Protein AF-A0A7Y4HUN7-F1 (afdb_monomer_lite)

pLDDT: mean 90.28, std 6.77, range [68.38, 97.44]

Structure (mmCIF, N/CA/C/O backbone):
data_AF-A0A7Y4HUN7-F1
#
_entry.id   AF-A0A7Y4HUN7-F1
#
loop_
_atom_site.group_PDB
_atom_site.id
_atom_site.type_symbol
_atom_site.label_atom_id
_atom_site.label_alt_id
_atom_site.label_comp_id
_atom_site.label_asym_id
_atom_site.label_entity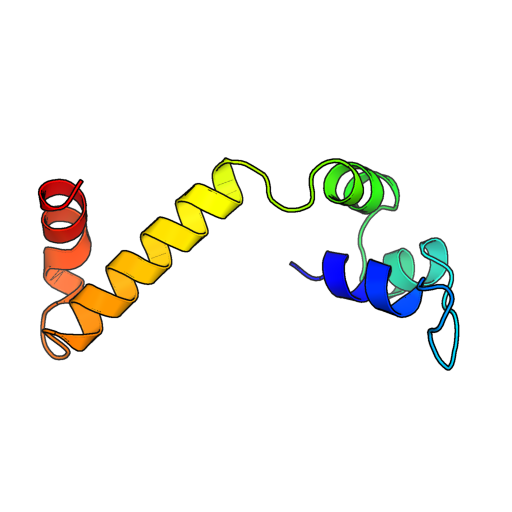_id
_atom_site.label_seq_id
_atom_site.pdbx_PDB_ins_code
_atom_site.Cartn_x
_atom_site.Cartn_y
_atom_site.Cartn_z
_atom_site.occupancy
_atom_site.B_iso_or_equiv
_atom_site.auth_seq_id
_atom_site.auth_comp_id
_atom_site.auth_asym_id
_atom_site.auth_atom_id
_atom_site.pdbx_PDB_model_num
ATOM 1 N N . MET A 1 1 ? 2.061 1.129 0.235 1.00 77.19 1 MET A N 1
ATOM 2 C CA . MET A 1 1 ? 0.735 1.540 0.763 1.00 77.19 1 MET A CA 1
ATOM 3 C C . MET A 1 1 ? 0.625 1.136 2.232 1.00 77.19 1 MET A C 1
ATOM 5 O O . MET A 1 1 ? 0.952 -0.001 2.531 1.00 77.19 1 MET A O 1
ATOM 9 N N . MET A 1 2 ? 0.183 2.021 3.142 1.00 90.25 2 MET A N 1
ATOM 10 C CA . MET A 1 2 ? 0.009 1.696 4.580 1.00 90.25 2 MET A CA 1
ATOM 11 C C . MET A 1 2 ? -1.396 1.177 4.949 1.00 90.25 2 MET A C 1
ATOM 13 O O . MET A 1 2 ? -1.652 0.847 6.102 1.00 90.25 2 MET A O 1
ATOM 17 N N . TYR A 1 3 ? -2.324 1.076 3.995 1.00 93.81 3 TYR A N 1
ATOM 18 C CA . TYR A 1 3 ? -3.677 0.576 4.262 1.00 93.81 3 TYR A CA 1
ATOM 19 C C . TYR A 1 3 ? -3.763 -0.892 4.739 1.00 93.81 3 TYR A C 1
ATOM 21 O O . TYR A 1 3 ? -4.606 -1.154 5.601 1.00 93.81 3 TYR A O 1
ATOM 29 N N . PRO A 1 4 ? -2.900 -1.836 4.294 1.00 94.69 4 PRO A N 1
ATOM 30 C CA . PRO A 1 4 ? -2.867 -3.193 4.852 1.00 94.69 4 PRO A CA 1
ATOM 31 C C . PRO A 1 4 ? -2.659 -3.218 6.370 1.00 94.69 4 PRO A C 1
ATOM 33 O O . PRO A 1 4 ? -3.381 -3.925 7.070 1.00 94.69 4 PRO A O 1
ATOM 36 N N . LEU A 1 5 ? -1.781 -2.351 6.885 1.00 94.62 5 LEU A N 1
ATOM 37 C CA . LEU A 1 5 ? -1.525 -2.214 8.319 1.00 94.62 5 LEU A CA 1
ATOM 38 C C . LEU A 1 5 ? -2.793 -1.821 9.092 1.00 94.62 5 LEU A C 1
ATOM 40 O O . LEU A 1 5 ? -3.055 -2.333 10.173 1.00 94.62 5 LEU A O 1
ATOM 44 N N . VAL A 1 6 ? -3.633 -0.941 8.538 1.00 96.19 6 VAL A N 1
ATOM 45 C CA . VAL A 1 6 ? -4.914 -0.571 9.173 1.00 96.19 6 VAL A CA 1
ATOM 46 C C . VAL A 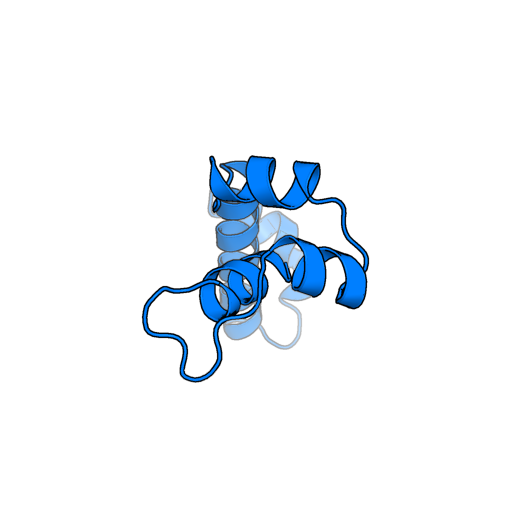1 6 ? -5.835 -1.770 9.305 1.00 96.19 6 VAL A C 1
ATOM 48 O O . VAL A 1 6 ? -6.497 -1.921 10.329 1.00 96.19 6 VAL A O 1
ATOM 51 N N . ARG A 1 7 ? -5.884 -2.609 8.266 1.00 95.50 7 ARG A N 1
ATOM 52 C CA . ARG A 1 7 ? -6.709 -3.816 8.250 1.00 95.50 7 ARG A CA 1
ATOM 53 C C . ARG A 1 7 ? -6.228 -4.817 9.297 1.00 95.50 7 ARG A C 1
ATOM 55 O O . ARG A 1 7 ? -7.059 -5.370 10.008 1.00 95.50 7 ARG A O 1
ATOM 62 N N . GLU A 1 8 ? -4.917 -5.005 9.408 1.00 96.25 8 GLU A N 1
ATOM 63 C CA . GLU A 1 8 ? -4.288 -5.877 10.408 1.00 96.25 8 GLU A CA 1
ATOM 64 C C . GLU A 1 8 ? -4.564 -5.389 11.834 1.00 96.25 8 GLU A C 1
ATOM 66 O O . GLU A 1 8 ? -5.020 -6.156 12.676 1.00 96.25 8 GLU A O 1
ATOM 71 N N . LEU A 1 9 ? -4.398 -4.091 12.097 1.00 96.69 9 LEU A N 1
ATOM 72 C CA . LEU A 1 9 ? -4.667 -3.505 13.413 1.00 96.69 9 LEU A CA 1
ATOM 73 C C . LEU A 1 9 ? -6.156 -3.548 13.805 1.00 96.69 9 LEU A C 1
ATOM 75 O O . LEU A 1 9 ? -6.489 -3.619 14.989 1.00 96.69 9 LEU A O 1
ATOM 79 N N . ALA A 1 10 ? -7.058 -3.496 12.823 1.00 96.25 10 ALA A N 1
ATOM 80 C CA . ALA A 1 10 ? -8.502 -3.586 13.035 1.00 96.25 10 ALA A CA 1
ATOM 81 C C . ALA A 1 10 ? -9.030 -5.034 13.069 1.00 96.25 10 ALA A C 1
ATOM 83 O O . ALA A 1 10 ? -10.229 -5.235 13.309 1.00 96.25 10 ALA A O 1
ATOM 84 N N . ALA A 1 11 ? -8.170 -6.027 12.812 1.00 96.94 11 ALA A N 1
ATOM 85 C CA . ALA A 1 11 ? -8.548 -7.430 12.715 1.00 96.94 11 ALA A CA 1
ATOM 86 C C . ALA A 1 11 ? -9.160 -7.945 14.023 1.00 96.94 11 ALA A C 1
ATOM 88 O O . ALA A 1 11 ? -8.926 -7.414 15.115 1.00 96.94 11 ALA A O 1
ATOM 89 N N . LYS A 1 12 ? -10.021 -8.967 13.919 1.00 95.56 12 LYS A N 1
ATOM 90 C CA . LYS A 1 12 ? -10.800 -9.400 15.084 1.00 95.56 12 LYS A CA 1
ATOM 91 C C . LYS A 1 12 ? -9.943 -10.048 16.170 1.00 95.56 12 LYS A C 1
ATOM 93 O O . LYS A 1 12 ? -10.265 -9.927 17.351 1.00 95.56 12 LYS A O 1
ATOM 98 N N . ASP A 1 13 ? -8.904 -10.709 15.709 1.00 95.75 13 ASP A N 1
ATOM 99 C CA . ASP A 1 13 ? -7.889 -11.501 16.381 1.00 95.75 13 ASP A CA 1
ATOM 100 C C . ASP A 1 13 ? -6.617 -10.704 16.703 1.00 95.75 13 ASP A C 1
ATOM 102 O O . ASP A 1 13 ? -5.687 -11.255 17.288 1.00 95.75 13 ASP A O 1
ATOM 106 N N . ALA A 1 14 ? -6.572 -9.407 16.373 1.00 94.50 14 ALA A N 1
ATOM 107 C CA . ALA A 1 14 ? -5.459 -8.548 16.755 1.00 94.50 14 ALA A CA 1
ATOM 108 C C . ALA A 1 14 ? -5.293 -8.542 18.292 1.00 94.50 14 ALA A C 1
ATOM 110 O O . ALA A 1 14 ? -6.281 -8.293 18.994 1.00 94.50 14 ALA A O 1
ATOM 111 N N . PRO A 1 15 ? -4.069 -8.745 18.831 1.00 95.12 15 PRO A N 1
ATOM 112 C CA . PRO A 1 15 ? -3.819 -8.746 20.278 1.00 95.12 15 PRO A CA 1
ATOM 113 C C . PRO A 1 15 ? -4.320 -7.477 20.972 1.00 95.12 15 PRO A C 1
ATOM 115 O O . PRO A 1 15 ? -4.839 -7.517 22.085 1.00 95.12 15 PRO A O 1
ATOM 118 N N . ILE A 1 16 ? -4.193 -6.345 20.277 1.00 94.56 16 ILE A N 1
ATOM 119 C CA . ILE A 1 16 ? -4.812 -5.072 20.625 1.00 94.56 16 ILE A CA 1
ATOM 120 C C . ILE A 1 16 ? -5.563 -4.605 19.387 1.00 94.56 16 ILE A C 1
ATOM 122 O O . ILE A 1 16 ? -4.955 -4.246 18.379 1.00 94.56 16 ILE A O 1
ATOM 126 N N . ARG A 1 17 ? -6.893 -4.594 19.464 1.00 96.25 17 ARG A N 1
ATOM 127 C CA . ARG A 1 17 ? -7.713 -4.109 18.359 1.00 96.25 17 ARG A CA 1
ATOM 128 C C . ARG A 1 17 ? -7.731 -2.585 18.336 1.00 96.25 17 ARG A C 1
ATOM 130 O O . ARG A 1 17 ? -8.246 -1.951 19.256 1.00 96.25 17 ARG A O 1
ATOM 137 N N . VAL A 1 18 ? -7.247 -2.004 17.244 1.00 96.81 18 VAL A N 1
ATOM 138 C CA . VAL A 1 18 ? -7.251 -0.556 17.024 1.00 96.81 18 VAL A CA 1
ATOM 139 C C . VAL A 1 18 ? -8.386 -0.184 16.064 1.00 96.81 18 VAL A C 1
ATOM 141 O O . VAL A 1 18 ? -8.484 -0.751 14.974 1.00 96.81 18 VAL A O 1
ATOM 144 N N . PRO A 1 19 ? -9.262 0.775 16.414 1.00 97.00 19 PRO A N 1
ATOM 145 C CA . PRO A 1 19 ? -10.285 1.243 15.489 1.00 97.00 19 PRO A CA 1
ATOM 146 C C . PRO A 1 19 ? -9.663 1.864 14.236 1.00 97.00 19 PRO A C 1
ATOM 148 O O . PRO A 1 19 ? -8.765 2.698 14.337 1.00 97.00 19 PRO A O 1
ATOM 151 N N . VAL A 1 20 ? -10.230 1.563 13.064 1.00 96.50 20 VAL A N 1
ATOM 152 C CA . VAL A 1 20 ? -9.826 2.143 11.765 1.00 96.50 20 VAL A CA 1
ATOM 153 C C . VAL A 1 20 ? -9.674 3.665 11.847 1.00 96.50 20 VAL A C 1
ATOM 155 O O . VAL A 1 20 ? -8.709 4.223 11.344 1.00 96.50 20 VAL A O 1
ATOM 158 N N . VAL A 1 21 ? -10.594 4.346 12.539 1.00 97.38 21 VAL A N 1
ATOM 159 C CA . VAL A 1 21 ? -10.572 5.809 12.716 1.00 97.38 21 VAL A CA 1
ATOM 160 C C . VAL A 1 21 ? -9.292 6.297 13.401 1.00 97.38 21 VAL A C 1
ATOM 162 O O . VAL A 1 21 ? -8.765 7.343 13.025 1.00 97.38 21 VAL A O 1
ATOM 165 N N . VAL A 1 22 ? -8.800 5.551 14.392 1.00 97.44 22 VAL A N 1
ATOM 166 C CA . VAL A 1 22 ? -7.587 5.885 15.145 1.00 97.44 22 VAL A CA 1
ATOM 167 C C . VAL A 1 22 ? -6.363 5.675 14.262 1.00 97.44 22 VAL A C 1
ATOM 169 O O . VAL A 1 22 ? -5.579 6.607 14.103 1.00 97.44 22 VAL A O 1
ATOM 172 N N . SER A 1 23 ? -6.245 4.514 13.612 1.00 97.00 23 SER A N 1
ATOM 173 C CA . SER A 1 23 ? -5.122 4.219 12.713 1.00 97.00 23 SER A CA 1
ATOM 174 C C . SER A 1 23 ? -5.054 5.204 11.543 1.00 97.00 23 SER A C 1
ATOM 176 O O . SER A 1 23 ? -3.989 5.748 11.272 1.00 97.00 23 SER A O 1
ATOM 178 N N . CYS A 1 24 ? -6.191 5.513 10.905 1.00 96.56 24 CYS A N 1
ATOM 179 C CA . CYS A 1 24 ? -6.285 6.532 9.855 1.00 96.56 24 CYS A CA 1
ATOM 180 C C . CYS A 1 24 ? -5.764 7.899 10.310 1.00 96.56 24 CYS A C 1
ATOM 182 O O . CYS A 1 24 ? -5.039 8.562 9.574 1.00 96.56 24 CYS A O 1
ATOM 184 N N . ARG A 1 25 ? -6.124 8.323 11.528 1.00 96.75 25 ARG A N 1
ATOM 185 C CA . ARG A 1 25 ? -5.689 9.609 12.079 1.00 96.75 25 ARG A CA 1
ATOM 186 C C . ARG A 1 25 ? -4.189 9.625 12.370 1.00 96.75 25 ARG A C 1
ATOM 188 O O . ARG A 1 25 ? -3.536 10.601 12.027 1.00 96.75 25 ARG A O 1
ATOM 195 N N . VAL A 1 26 ? -3.653 8.565 12.978 1.00 96.75 26 VAL A N 1
ATOM 196 C CA . VAL A 1 26 ? -2.218 8.454 13.302 1.00 96.75 26 VAL A CA 1
ATOM 197 C C . VAL A 1 26 ? -1.366 8.433 12.036 1.00 96.75 26 VAL A C 1
ATOM 199 O O . VAL A 1 26 ? -0.349 9.111 11.958 1.00 96.75 26 VAL A O 1
ATOM 202 N N . LEU A 1 27 ? -1.805 7.682 11.030 1.00 95.38 27 LEU A N 1
ATOM 203 C CA . LEU A 1 27 ? -1.080 7.502 9.775 1.00 95.38 27 LEU A CA 1
ATOM 204 C C . LEU A 1 27 ? -1.414 8.574 8.718 1.00 95.38 27 LEU A C 1
ATOM 206 O O . LEU A 1 27 ? -0.963 8.479 7.579 1.00 95.38 27 LEU A O 1
ATOM 210 N N . ASN A 1 28 ? -2.189 9.593 9.102 1.00 95.69 28 ASN A N 1
ATOM 211 C CA . ASN A 1 28 ? -2.519 10.772 8.306 1.00 95.69 28 ASN A CA 1
ATOM 212 C C . ASN A 1 28 ? -3.182 10.485 6.939 1.00 95.69 28 ASN A C 1
ATOM 214 O O . ASN A 1 28 ? -2.834 11.095 5.929 1.00 95.69 28 ASN A O 1
ATOM 218 N N . PHE A 1 29 ? -4.176 9.593 6.894 1.00 91.50 29 PHE A N 1
ATOM 219 C CA . PHE A 1 29 ? -5.056 9.429 5.726 1.00 91.50 29 PHE A CA 1
ATOM 220 C C . PHE A 1 29 ? -6.534 9.445 6.103 1.00 91.50 29 PHE A C 1
ATOM 222 O O . PHE A 1 29 ? -6.938 9.184 7.238 1.00 91.50 29 PHE A O 1
ATOM 229 N N . SER A 1 30 ? -7.380 9.757 5.122 1.00 95.81 30 SER A N 1
ATOM 230 C CA . SER A 1 30 ? -8.821 9.800 5.339 1.00 95.81 30 SER A CA 1
ATOM 231 C C . SER A 1 30 ? -9.404 8.392 5.508 1.00 95.81 30 SER A C 1
ATOM 233 O O . SER A 1 30 ? -8.965 7.419 4.890 1.00 95.81 30 SER A O 1
ATOM 235 N N . ARG A 1 31 ? -10.466 8.280 6.315 1.00 96.12 31 ARG A N 1
ATOM 236 C CA . ARG A 1 31 ? -11.250 7.036 6.421 1.00 96.12 31 ARG A CA 1
ATOM 237 C C . ARG A 1 31 ? -11.856 6.633 5.079 1.00 96.12 31 ARG A C 1
ATOM 239 O O . ARG A 1 31 ? -11.962 5.450 4.790 1.00 96.12 31 ARG A O 1
ATOM 246 N N . GLN A 1 32 ? -12.246 7.621 4.272 1.00 96.25 32 GLN A N 1
ATOM 247 C CA . GLN A 1 32 ? -12.794 7.400 2.937 1.00 96.25 32 GLN A CA 1
ATOM 248 C C . GLN A 1 32 ? -11.775 6.706 2.033 1.00 96.25 32 GLN A C 1
ATOM 250 O O . GLN A 1 32 ? -12.124 5.716 1.400 1.00 96.25 32 GLN A O 1
ATOM 255 N N . ALA A 1 33 ? -10.523 7.170 2.026 1.00 93.25 33 ALA A N 1
ATOM 256 C CA . ALA A 1 33 ? -9.461 6.555 1.239 1.00 93.25 33 ALA A CA 1
ATOM 257 C C . ALA A 1 33 ? -9.194 5.110 1.688 1.00 93.25 33 ALA A C 1
ATOM 259 O O . ALA A 1 33 ? -9.095 4.220 0.847 1.00 93.25 33 ALA A O 1
ATOM 260 N N . TYR A 1 34 ? -9.180 4.849 3.004 1.00 95.25 34 TYR A N 1
ATOM 261 C CA . TYR A 1 34 ? -9.064 3.480 3.516 1.00 95.25 34 TYR A CA 1
ATOM 262 C C . TYR A 1 34 ? -10.207 2.581 3.039 1.00 95.25 34 TYR A C 1
ATOM 264 O O . TYR A 1 34 ? -9.948 1.477 2.580 1.00 95.25 34 TYR A O 1
ATOM 272 N N . TYR A 1 35 ? -11.464 3.023 3.129 1.00 95.50 35 TYR A N 1
ATOM 273 C CA . TYR A 1 35 ? -12.591 2.183 2.715 1.00 95.50 35 TYR A CA 1
ATOM 274 C C . TYR A 1 35 ? -12.679 2.000 1.196 1.00 95.50 35 TYR A C 1
ATOM 276 O O . TYR A 1 35 ? -13.067 0.925 0.748 1.00 95.50 35 TYR A O 1
ATOM 284 N N . GLN A 1 36 ? -12.275 2.999 0.406 1.00 94.31 36 GLN A N 1
ATOM 285 C CA . GLN A 1 36 ? -12.122 2.851 -1.044 1.00 94.31 36 GLN A CA 1
ATOM 286 C C . GLN A 1 36 ? -11.078 1.784 -1.378 1.00 94.31 36 GLN A C 1
ATOM 288 O O . GLN A 1 36 ? -11.349 0.893 -2.178 1.00 94.31 36 GLN A O 1
ATOM 293 N N . TRP A 1 37 ? -9.922 1.827 -0.712 1.00 93.62 37 TRP A N 1
ATOM 294 C CA . TRP A 1 37 ? -8.912 0.782 -0.837 1.00 93.62 37 TRP A CA 1
ATOM 295 C C . TRP A 1 37 ? -9.434 -0.573 -0.341 1.00 93.62 37 TRP A C 1
ATOM 297 O O . TRP A 1 37 ? -9.270 -1.574 -1.018 1.00 93.62 37 TRP A O 1
ATOM 307 N N . ALA A 1 38 ? -10.121 -0.636 0.800 1.00 94.44 38 ALA A N 1
ATOM 308 C CA . ALA A 1 38 ? -10.605 -1.897 1.361 1.00 94.44 38 ALA A CA 1
ATOM 309 C C . ALA A 1 38 ? -11.629 -2.603 0.453 1.00 94.44 38 ALA A C 1
ATOM 311 O O . ALA A 1 38 ? -11.733 -3.827 0.499 1.00 94.44 38 ALA A O 1
ATOM 312 N N . ALA A 1 39 ? -12.366 -1.848 -0.370 1.00 95.12 39 ALA A N 1
ATOM 313 C CA . ALA A 1 39 ? -13.277 -2.391 -1.374 1.00 95.12 39 ALA A CA 1
ATOM 314 C C . ALA A 1 39 ? -12.544 -3.012 -2.578 1.00 95.12 39 ALA A C 1
ATOM 316 O O . ALA A 1 39 ? -13.061 -3.942 -3.191 1.00 95.12 39 ALA A O 1
ATOM 317 N N . ASN A 1 40 ? -11.351 -2.514 -2.908 1.00 93.81 40 ASN A N 1
ATOM 318 C CA . ASN A 1 40 ? -10.506 -3.036 -3.977 1.00 93.81 40 ASN A CA 1
ATOM 319 C C . ASN A 1 40 ? -9.017 -2.920 -3.589 1.00 93.81 40 ASN A C 1
ATOM 321 O O . ASN A 1 40 ? -8.336 -1.987 -4.022 1.00 93.81 40 ASN A O 1
ATOM 325 N N . PRO A 1 41 ? -8.514 -3.826 -2.728 1.00 89.81 41 PRO A N 1
ATOM 326 C CA . PRO A 1 41 ? -7.214 -3.660 -2.075 1.00 89.81 41 PRO A CA 1
ATOM 327 C C . PRO A 1 41 ? -6.018 -3.850 -3.012 1.00 89.81 41 PRO A C 1
ATOM 329 O O . PRO A 1 41 ? -4.905 -3.474 -2.644 1.00 89.81 41 PRO A O 1
ATOM 332 N N . VAL A 1 42 ? -6.250 -4.417 -4.199 1.00 90.56 42 VAL A N 1
ATOM 333 C CA . VAL A 1 42 ? -5.270 -4.547 -5.280 1.00 90.56 42 VAL A CA 1
ATOM 334 C C . VAL A 1 42 ? -5.941 -4.085 -6.579 1.00 90.56 42 VAL A C 1
ATOM 336 O O . VAL A 1 42 ? -6.492 -4.904 -7.317 1.00 90.56 42 VAL A O 1
ATOM 339 N N . PRO A 1 43 ? -5.970 -2.767 -6.847 1.00 86.62 43 PRO A N 1
ATOM 340 C CA . PRO A 1 43 ? -6.460 -2.242 -8.113 1.00 86.62 43 PRO A CA 1
ATOM 341 C C . PRO A 1 43 ? -5.678 -2.817 -9.297 1.00 86.62 43 PRO A C 1
ATOM 343 O O . PRO A 1 43 ? -4.494 -3.113 -9.168 1.00 86.62 43 PRO A O 1
ATOM 346 N N . ALA A 1 44 ? -6.309 -2.881 -10.475 1.00 90.88 44 ALA A N 1
ATOM 347 C CA . ALA A 1 44 ? -5.647 -3.322 -11.708 1.00 90.88 44 ALA A CA 1
ATOM 348 C C . ALA A 1 44 ? -4.339 -2.557 -11.970 1.00 90.88 44 ALA A C 1
ATOM 350 O O . ALA A 1 44 ? -3.328 -3.170 -12.285 1.00 90.88 44 ALA A O 1
ATOM 351 N N . ARG A 1 45 ? -4.334 -1.241 -11.725 1.00 88.81 45 ARG A N 1
ATOM 352 C CA . ARG A 1 45 ? -3.125 -0.417 -11.817 1.00 88.81 45 ARG A CA 1
ATOM 353 C C . ARG A 1 45 ? -2.004 -0.905 -10.894 1.00 88.81 45 ARG A C 1
ATOM 355 O O . ARG A 1 45 ? -0.880 -1.043 -11.351 1.00 88.81 45 ARG A O 1
ATOM 362 N N . ASP A 1 46 ? -2.293 -1.161 -9.619 1.00 89.56 46 ASP A N 1
ATOM 363 C CA . ASP A 1 46 ? -1.272 -1.611 -8.661 1.00 89.56 46 ASP A CA 1
ATOM 364 C C . ASP A 1 46 ? -0.770 -3.020 -9.019 1.00 89.56 46 ASP A C 1
ATOM 366 O O . ASP A 1 46 ? 0.400 -3.330 -8.809 1.00 89.56 46 ASP A O 1
ATOM 370 N N . TRP A 1 47 ? -1.637 -3.872 -9.581 1.00 90.94 47 TRP A N 1
ATOM 371 C CA . TRP A 1 47 ? -1.257 -5.193 -10.085 1.00 90.94 47 TRP A CA 1
ATOM 372 C C . TRP A 1 47 ? -0.319 -5.096 -11.295 1.00 90.94 47 TRP A C 1
ATOM 374 O O . TRP A 1 47 ? 0.722 -5.750 -11.320 1.00 90.94 47 TRP A O 1
ATOM 384 N N . GLU A 1 48 ? -0.656 -4.246 -12.268 1.00 93.62 48 GLU A N 1
ATOM 385 C CA . GLU A 1 48 ? 0.174 -3.976 -13.444 1.00 93.62 48 GLU A CA 1
ATOM 386 C C . GLU A 1 48 ? 1.519 -3.354 -13.051 1.00 93.62 48 GLU A C 1
ATOM 388 O O . GLU A 1 48 ? 2.558 -3.806 -13.526 1.00 93.62 48 GLU A O 1
ATOM 393 N N . GLU A 1 49 ? 1.522 -2.370 -12.146 1.00 92.12 49 GLU A N 1
ATOM 394 C CA . GLU A 1 49 ? 2.748 -1.753 -11.625 1.00 92.12 49 GLU A CA 1
ATOM 395 C C . GLU A 1 49 ? 3.620 -2.774 -10.886 1.00 92.12 49 GLU A C 1
ATOM 397 O O . GLU A 1 49 ? 4.830 -2.809 -11.099 1.00 92.12 49 GLU A O 1
ATOM 402 N N . ALA A 1 50 ? 3.031 -3.639 -10.055 1.00 92.44 50 ALA A N 1
ATOM 403 C CA . ALA A 1 50 ? 3.777 -4.690 -9.367 1.00 92.44 50 ALA A CA 1
ATOM 404 C C . ALA A 1 50 ? 4.404 -5.687 -10.351 1.00 92.44 50 ALA A C 1
ATOM 406 O O . ALA A 1 50 ? 5.561 -6.068 -10.180 1.00 92.44 50 ALA A O 1
ATOM 407 N N . HIS A 1 51 ? 3.668 -6.089 -11.392 1.00 91.94 51 HIS A N 1
ATOM 408 C CA . HIS A 1 51 ? 4.198 -6.978 -12.421 1.00 91.94 51 HIS A CA 1
ATOM 409 C C . HIS A 1 51 ? 5.337 -6.312 -13.202 1.00 91.94 51 HIS A C 1
ATOM 411 O O . HIS A 1 51 ? 6.397 -6.910 -13.347 1.00 91.94 51 HIS A O 1
ATOM 417 N N . LEU A 1 52 ? 5.163 -5.048 -13.599 1.00 92.06 52 LEU A N 1
ATOM 418 C CA . LEU A 1 52 ? 6.184 -4.255 -14.284 1.00 92.06 52 LEU A CA 1
ATOM 419 C C . LEU A 1 52 ? 7.468 -4.111 -13.451 1.00 92.06 52 LEU A C 1
ATOM 421 O O . LEU A 1 52 ? 8.569 -4.255 -13.979 1.00 92.06 52 LEU A O 1
ATOM 425 N N . ILE A 1 53 ? 7.333 -3.836 -12.150 1.00 91.88 53 ILE A N 1
ATOM 426 C CA . ILE A 1 53 ? 8.470 -3.722 -11.227 1.00 91.88 53 ILE A CA 1
ATOM 427 C C . ILE A 1 53 ? 9.198 -5.060 -11.101 1.00 91.88 53 ILE A C 1
ATOM 429 O O . ILE A 1 53 ? 10.425 -5.071 -11.120 1.00 91.88 53 ILE A O 1
ATOM 433 N N . ASN A 1 54 ? 8.473 -6.177 -11.000 1.00 91.94 54 ASN A N 1
ATOM 434 C CA . ASN A 1 54 ? 9.099 -7.498 -10.944 1.00 91.94 54 ASN A CA 1
ATOM 435 C C . ASN A 1 54 ? 9.892 -7.784 -12.224 1.00 91.94 54 ASN A C 1
ATOM 437 O O . ASN A 1 54 ? 11.059 -8.140 -12.131 1.00 91.94 54 ASN A O 1
ATOM 441 N N . THR A 1 55 ? 9.319 -7.515 -13.401 1.00 90.12 55 THR A N 1
ATOM 442 C CA . THR A 1 55 ? 10.031 -7.663 -14.679 1.00 90.12 55 THR A CA 1
ATOM 443 C C . THR A 1 55 ? 11.296 -6.799 -14.721 1.00 90.12 55 THR A C 1
ATOM 445 O O . THR A 1 55 ? 12.353 -7.267 -15.130 1.00 90.12 55 THR A O 1
ATOM 448 N N . ALA A 1 56 ? 11.230 -5.554 -14.237 1.00 88.56 56 ALA A N 1
ATOM 449 C CA . ALA A 1 56 ? 12.399 -4.681 -14.137 1.00 88.56 56 ALA A CA 1
ATOM 450 C C . ALA A 1 56 ? 13.486 -5.247 -13.198 1.00 88.56 56 ALA A C 1
ATOM 452 O O . ALA A 1 56 ? 14.675 -5.192 -13.513 1.00 88.56 56 ALA A O 1
ATOM 453 N N . ILE A 1 57 ? 13.088 -5.794 -12.047 1.00 88.12 57 ILE A N 1
ATOM 454 C CA . ILE A 1 57 ? 14.007 -6.423 -11.089 1.00 88.12 57 ILE A CA 1
ATOM 455 C C . ILE A 1 57 ? 14.681 -7.646 -11.715 1.00 88.12 57 ILE A C 1
ATOM 457 O O . ILE A 1 57 ? 15.897 -7.783 -11.592 1.00 88.12 57 ILE A O 1
ATOM 461 N N . ASP A 1 58 ? 13.916 -8.487 -12.410 1.00 88.00 58 ASP A N 1
ATOM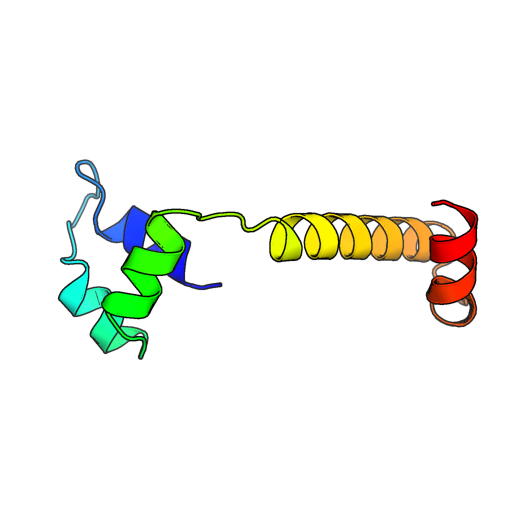 462 C CA . ASP A 1 58 ? 14.422 -9.694 -13.063 1.00 88.00 58 ASP A CA 1
ATOM 463 C C . ASP A 1 58 ? 15.447 -9.341 -14.158 1.00 88.00 58 ASP A C 1
ATOM 465 O O . ASP A 1 58 ? 16.558 -9.867 -14.157 1.00 88.00 58 ASP A O 1
ATOM 469 N N . HIS A 1 59 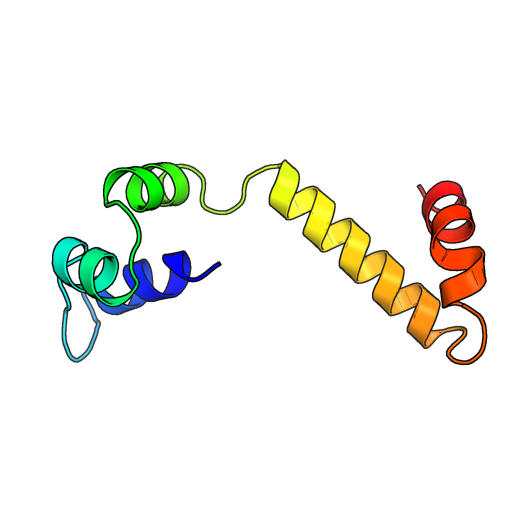? 15.153 -8.355 -15.015 1.00 85.06 59 HIS A N 1
ATOM 470 C CA . HIS A 1 59 ? 16.113 -7.874 -16.021 1.00 85.06 59 HIS A CA 1
ATOM 471 C C . HIS A 1 59 ? 17.392 -7.300 -15.401 1.00 85.06 59 HIS A C 1
ATOM 473 O O . HIS A 1 59 ? 18.496 -7.565 -15.875 1.00 85.06 59 HIS A O 1
ATOM 479 N N . HIS A 1 60 ? 17.270 -6.518 -14.326 1.00 83.69 60 HIS A N 1
ATOM 480 C CA . HIS A 1 60 ? 18.444 -5.980 -13.643 1.00 83.69 60 HIS A CA 1
ATOM 481 C C . HIS A 1 60 ? 19.279 -7.071 -12.959 1.00 83.69 60 HIS A C 1
ATOM 483 O O . HIS A 1 60 ? 20.496 -6.932 -12.862 1.00 83.69 60 HIS A O 1
ATOM 489 N N . HIS A 1 61 ? 18.653 -8.146 -12.479 1.00 85.25 61 HIS A N 1
ATOM 490 C CA . HIS A 1 61 ? 19.370 -9.292 -11.929 1.00 85.25 61 HIS A CA 1
ATOM 491 C C . HIS A 1 61 ? 20.219 -9.997 -13.001 1.00 85.25 61 HIS A C 1
ATOM 49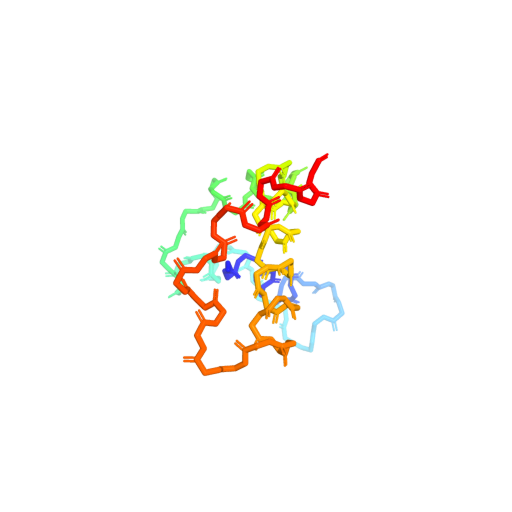3 O O . HIS A 1 61 ? 21.350 -10.394 -12.715 1.00 85.25 61 HIS A O 1
ATOM 499 N N . ASP A 1 62 ? 19.705 -10.105 -14.228 1.00 82.44 62 ASP A N 1
ATOM 500 C CA . ASP A 1 62 ? 20.397 -10.760 -15.343 1.00 82.44 62 ASP A CA 1
ATOM 501 C C . ASP A 1 62 ? 21.509 -9.890 -15.972 1.00 82.44 62 ASP A C 1
ATOM 503 O O . ASP A 1 62 ? 22.542 -10.428 -16.380 1.00 82.44 62 ASP A O 1
ATOM 507 N N . ASP A 1 63 ? 21.365 -8.556 -15.982 1.00 82.81 63 ASP A N 1
ATOM 508 C CA . ASP A 1 63 ? 22.443 -7.597 -16.303 1.00 82.81 63 ASP A CA 1
ATOM 509 C C . ASP A 1 63 ? 22.571 -6.487 -15.232 1.00 82.81 63 ASP A C 1
ATOM 511 O O . ASP A 1 63 ? 22.040 -5.374 -15.376 1.00 82.81 63 ASP A O 1
ATOM 515 N N . PRO A 1 64 ? 23.341 -6.742 -14.157 1.00 76.69 64 PRO A N 1
ATOM 516 C CA . PRO A 1 64 ? 23.489 -5.799 -13.049 1.00 76.69 64 PRO A CA 1
ATOM 517 C C . PRO A 1 64 ? 24.270 -4.526 -13.395 1.00 76.69 64 PRO A C 1
ATOM 519 O O . PRO A 1 64 ? 24.171 -3.528 -12.679 1.00 76.69 64 PRO A O 1
ATOM 522 N N . ALA A 1 65 ? 25.090 -4.543 -14.451 1.00 78.81 65 ALA A N 1
ATOM 523 C CA . ALA A 1 65 ? 26.009 -3.448 -14.755 1.00 78.81 65 ALA A CA 1
ATOM 524 C C . ALA A 1 65 ? 25.379 -2.398 -15.680 1.00 78.81 65 ALA A C 1
ATOM 526 O O . ALA A 1 65 ? 25.627 -1.200 -15.508 1.00 78.81 65 ALA A O 1
ATOM 527 N N . LEU A 1 66 ? 24.577 -2.833 -16.658 1.00 73.44 66 LEU A N 1
ATOM 528 C CA . LEU A 1 66 ? 24.007 -1.958 -17.686 1.00 73.44 66 LEU A CA 1
ATOM 529 C C . LEU A 1 66 ? 22.508 -2.170 -17.936 1.00 73.44 66 LEU A C 1
ATOM 531 O O . LEU A 1 66 ? 21.925 -1.342 -18.638 1.00 73.44 66 LEU A O 1
ATOM 535 N N . GLY A 1 67 ? 21.864 -3.170 -17.323 1.00 74.06 67 GLY A N 1
ATOM 536 C CA . GLY A 1 67 ? 20.462 -3.520 -17.592 1.00 74.06 67 GLY A CA 1
ATOM 537 C C . GLY A 1 67 ? 19.484 -2.356 -17.411 1.00 74.06 67 GLY A C 1
ATOM 538 O O . GLY A 1 67 ? 18.581 -2.166 -18.217 1.00 74.06 67 GLY A O 1
ATOM 539 N N . TYR A 1 68 ? 19.726 -1.451 -16.451 1.00 78.88 68 TYR A N 1
ATOM 540 C CA . TYR A 1 68 ? 18.883 -0.258 -16.254 1.00 78.88 68 TYR A CA 1
ATOM 541 C C . TYR A 1 68 ? 18.853 0.694 -17.466 1.00 78.88 68 TYR A C 1
ATOM 543 O O . TYR A 1 68 ? 17.937 1.507 -17.583 1.00 78.88 68 TYR A O 1
ATOM 551 N N . ARG A 1 69 ? 19.856 0.635 -18.353 1.00 85.00 69 ARG A N 1
ATOM 552 C CA . ARG A 1 69 ? 19.965 1.513 -19.525 1.00 85.00 69 ARG A CA 1
ATOM 553 C C . ARG A 1 69 ? 19.034 1.089 -20.660 1.00 85.00 69 ARG A C 1
ATOM 555 O O . ARG A 1 69 ? 18.6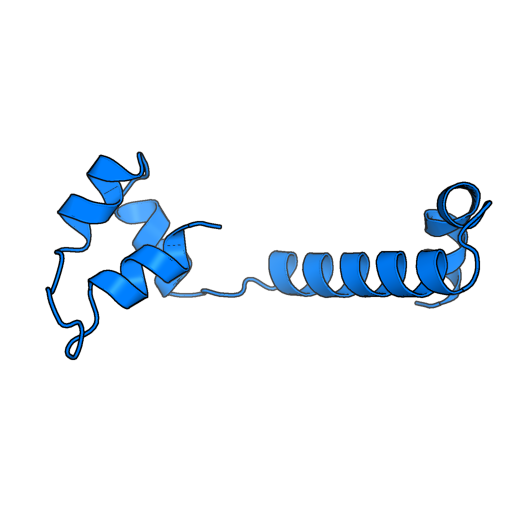00 1.959 -21.410 1.00 85.00 69 ARG A O 1
ATOM 562 N N . PHE A 1 70 ? 18.730 -0.204 -20.761 1.00 84.56 70 PHE A N 1
ATOM 563 C CA . PHE A 1 70 ? 17.849 -0.778 -21.784 1.00 84.56 70 PHE A CA 1
ATOM 564 C C . PHE A 1 70 ? 16.548 -1.345 -21.207 1.00 84.56 70 PHE A C 1
ATOM 566 O O . PHE A 1 70 ? 15.685 -1.774 -21.962 1.00 84.56 70 PHE A O 1
ATOM 573 N N . ILE A 1 71 ? 16.356 -1.260 -19.888 1.00 84.12 71 ILE A N 1
ATOM 574 C CA . ILE A 1 71 ? 15.238 -1.868 -19.159 1.00 84.12 71 ILE A CA 1
ATOM 575 C C . ILE A 1 71 ? 13.859 -1.542 -19.742 1.00 84.12 71 ILE A C 1
ATOM 577 O O . ILE A 1 71 ? 12.995 -2.405 -19.793 1.00 84.12 71 ILE A O 1
ATOM 581 N N . ALA A 1 72 ? 13.639 -0.315 -20.222 1.00 85.75 72 ALA A N 1
ATOM 582 C CA . ALA A 1 72 ? 12.365 0.062 -20.829 1.00 85.75 72 ALA A CA 1
ATOM 583 C C . ALA A 1 72 ? 12.145 -0.640 -22.178 1.00 85.75 72 ALA A C 1
ATOM 585 O O . ALA A 1 72 ? 11.040 -1.102 -22.453 1.00 85.75 72 ALA A O 1
ATOM 586 N N . ASP A 1 73 ? 13.184 -0.735 -23.006 1.00 87.06 73 ASP A N 1
ATOM 587 C CA . ASP A 1 73 ? 13.120 -1.394 -24.311 1.00 87.06 73 ASP A CA 1
ATOM 588 C C . ASP A 1 73 ? 13.005 -2.916 -24.151 1.00 87.06 73 ASP A C 1
ATOM 590 O O . ASP A 1 73 ? 12.204 -3.548 -24.835 1.00 87.06 73 ASP A O 1
ATOM 594 N N . GLU A 1 74 ? 13.735 -3.497 -23.199 1.00 83.56 74 GLU A N 1
ATOM 595 C CA . GLU A 1 74 ? 13.702 -4.927 -22.877 1.00 83.56 74 GLU A CA 1
ATOM 596 C C . GLU A 1 74 ? 12.346 -5.359 -22.310 1.00 83.56 74 GLU A C 1
ATOM 598 O O . GLU A 1 74 ? 11.764 -6.331 -22.789 1.00 83.56 74 GLU A O 1
ATOM 603 N N . ILE A 1 75 ? 11.782 -4.583 -21.377 1.00 85.69 75 ILE A N 1
ATOM 604 C CA . ILE A 1 75 ? 10.428 -4.813 -20.857 1.00 85.69 75 ILE A CA 1
ATOM 605 C C . ILE A 1 75 ? 9.385 -4.718 -21.976 1.00 85.69 75 ILE A C 1
ATOM 607 O O . ILE A 1 75 ? 8.475 -5.542 -22.041 1.00 85.69 75 ILE A O 1
ATOM 611 N N . ASN A 1 76 ? 9.491 -3.721 -22.862 1.00 85.06 76 ASN A N 1
ATOM 612 C CA . ASN A 1 76 ? 8.554 -3.573 -23.977 1.00 85.06 76 ASN A CA 1
ATOM 613 C C . ASN A 1 76 ? 8.687 -4.704 -25.007 1.00 85.06 76 ASN A C 1
ATOM 615 O O . ASN A 1 76 ? 7.689 -5.072 -25.617 1.00 85.06 76 ASN A O 1
ATOM 619 N N . ALA A 1 77 ? 9.888 -5.253 -25.203 1.00 82.50 77 ALA A N 1
ATOM 620 C CA . ALA A 1 77 ? 10.124 -6.390 -26.088 1.00 82.50 77 ALA A CA 1
ATOM 621 C C . ALA A 1 77 ? 9.647 -7.732 -25.499 1.00 82.50 77 ALA A C 1
ATOM 623 O O . ALA A 1 77 ? 9.361 -8.658 -26.256 1.00 82.50 77 ALA A O 1
ATOM 624 N N . ALA A 1 78 ? 9.571 -7.844 -24.170 1.00 72.88 78 ALA A N 1
ATOM 625 C CA . ALA A 1 78 ? 9.133 -9.046 -23.458 1.00 72.88 78 ALA A CA 1
ATOM 626 C C . ALA A 1 78 ? 7.605 -9.145 -23.257 1.00 72.88 78 ALA A C 1
ATOM 628 O O . ALA A 1 78 ? 7.122 -10.179 -22.787 1.00 72.88 78 ALA A O 1
ATOM 629 N N . ARG A 1 79 ? 6.854 -8.085 -23.582 1.00 68.38 79 ARG A N 1
ATOM 630 C CA . ARG A 1 79 ? 5.394 -7.984 -23.426 1.00 68.38 79 ARG A CA 1
ATOM 631 C C . ARG A 1 79 ? 4.638 -8.389 -24.690 1.00 68.38 79 ARG A C 1
ATOM 633 O O . ARG A 1 79 ? 3.554 -8.994 -24.528 1.00 68.38 79 ARG A O 1
#

Sequence (79 aa):
MMYPLVRELAAKDAPIRVPVVVSCRVLNFSRQAYYQWAANPVPARDWEEAHLINTAIDHHHDDPALGYRFIADEINAAR

Secondary structure (DSSP, 8-state):
--HHHHHHHT-TT-SSPPPHHHHHHHTT--HHHHHHHHHSSS-HHHHHHHHHHHHHHHHHHH-TTTHHHHHHHHHHHH-

Radius of gyration: 18.23 Å; chains: 1; bounding box: 39×22×47 Å

Foldseek 3Di:
DCLVVLCQLCDPPNPHRDDSVRVCVVVVHDPVVSVVCVVPVQDPVNVVVVVLVVQLVVQCVVPVPCSVVCSVVVSVVVD